Protein AF-A0A7V9CWM2-F1 (afdb_monomer)

Secondary structure (DSSP, 8-state):
-HHHHHHHHTT----SSPPPSEEEEEEEEESSSHHHHHHHHHHHHTT-SEEEEEEEEE-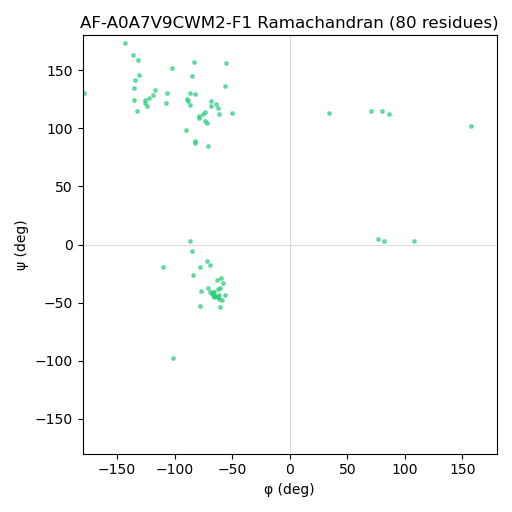-------S---------------

Nearest PDB structures (foldseek):
  4rqb-assembly1_A  TM=7.643E-01  e=3.608E-01  Staphylococcus aureus subsp. aureus USA300_TCH1516
  3ggc-assembly1_A-2  TM=7.996E-01  e=3.852E-01  Homo sapiens
  3ohp-assembly1_B  TM=8.066E-01  e=7.905E-01  Vibrio cholerae
  4icr-assembly1_A  TM=5.796E-01  e=1.849E+00  Streptococcus pneumoniae TIGR4
  4icq-assembly1_B  TM=6.078E-01  e=2.250E+00  Streptococcus pneumoniae TIGR4

Foldseek 3Di:
DVVVLLVVLAVVDADPAAADQEEEAEDAEAEVCSNVVNNVVRNVVSPHVYYHYDYNYYDDDDDPDDDDDDDDDDDDDDDDDD

pLDDT: 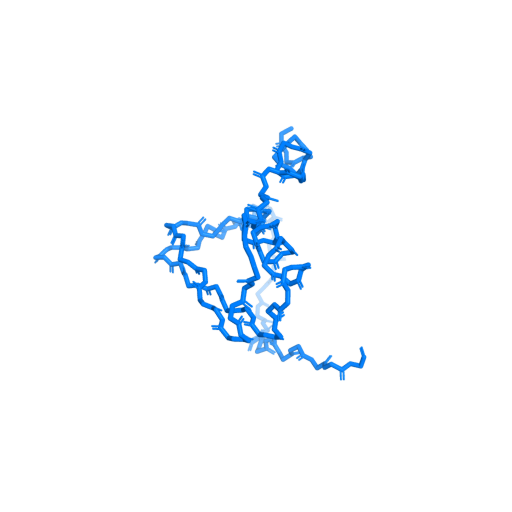mean 75.88, std 23.53, range [31.48, 98.12]

Radius of gyration: 16.36 Å; Cα contacts (8 Å, |Δi|>4): 83; chains: 1; bounding box: 37×36×35 Å

Solvent-accessible surface area (backbone atoms only — not comparable to full-atom values): 5355 Å² total; per-residue (Å²): 113,72,70,51,55,49,60,71,31,64,81,69,44,76,59,94,54,77,36,57,55,68,44,75,48,79,51,62,68,41,60,91,45,49,65,61,51,30,48,45,50,23,35,40,76,29,54,24,80,39,73,48,80,48,52,81,41,69,59,76,82,78,78,85,74,80,79,91,85,85,87,84,83,89,76,81,84,79,84,79,89,128

Structure (mmCIF, N/CA/C/O ba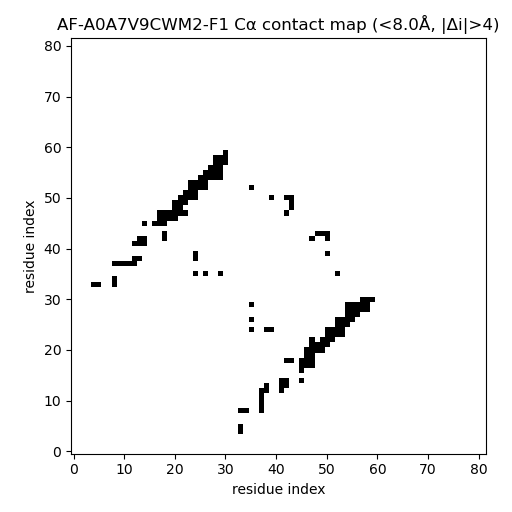ckbone):
data_AF-A0A7V9CWM2-F1
#
_entry.id   AF-A0A7V9CWM2-F1
#
loop_
_atom_site.group_PDB
_atom_site.id
_atom_site.type_symbol
_atom_site.label_atom_id
_atom_site.label_alt_id
_atom_site.label_comp_id
_atom_site.label_asym_id
_atom_site.label_entity_id
_atom_site.label_seq_id
_atom_site.pdbx_PDB_ins_code
_atom_site.Cartn_x
_atom_site.Cartn_y
_atom_site.Cartn_z
_atom_site.occupancy
_atom_site.B_iso_or_equiv
_atom_site.auth_seq_id
_atom_site.auth_comp_id
_atom_site.auth_asym_id
_atom_site.auth_atom_id
_atom_site.pdbx_PDB_model_num
ATOM 1 N N . ARG A 1 1 ? 12.745 6.056 -15.971 1.00 55.03 1 ARG A N 1
ATOM 2 C CA . ARG A 1 1 ? 11.736 4.981 -16.154 1.00 55.03 1 ARG A CA 1
ATOM 3 C C . ARG A 1 1 ? 11.235 4.300 -14.863 1.00 55.03 1 ARG A C 1
ATOM 5 O O . ARG A 1 1 ? 10.070 4.488 -14.551 1.00 55.03 1 ARG A O 1
ATOM 12 N N . LEU A 1 2 ? 12.023 3.556 -14.060 1.00 52.97 2 LEU A N 1
ATOM 13 C CA . LEU A 1 2 ? 11.529 2.980 -12.774 1.00 52.97 2 LEU A CA 1
ATOM 14 C C . LEU A 1 2 ? 11.445 4.001 -11.625 1.00 52.97 2 LEU A C 1
ATOM 16 O O . LEU A 1 2 ? 10.481 4.012 -10.861 1.00 52.97 2 LEU A O 1
ATOM 20 N N . ALA A 1 3 ? 12.442 4.883 -11.529 1.00 52.97 3 ALA A N 1
ATOM 21 C CA . ALA A 1 3 ? 12.447 5.980 -10.562 1.00 52.97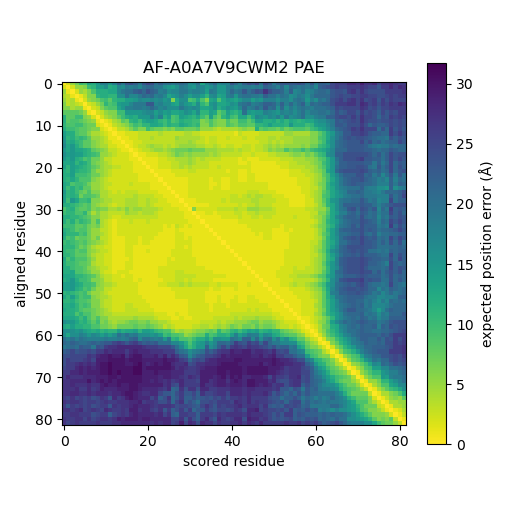 3 ALA A CA 1
ATOM 22 C C . ALA A 1 3 ? 11.294 6.980 -10.798 1.00 52.97 3 ALA A C 1
ATOM 24 O O . ALA A 1 3 ? 10.761 7.529 -9.841 1.00 52.97 3 ALA A O 1
ATOM 25 N N . GLU A 1 4 ? 10.856 7.166 -12.050 1.00 49.34 4 GLU A N 1
ATOM 26 C CA . GLU A 1 4 ? 9.672 7.980 -12.386 1.00 49.34 4 GLU A CA 1
ATOM 27 C C . GLU A 1 4 ? 8.379 7.374 -11.858 1.00 49.34 4 GLU A C 1
ATOM 29 O O . GLU A 1 4 ? 7.594 8.082 -11.243 1.00 49.34 4 GLU A O 1
ATOM 34 N N . ARG A 1 5 ? 8.171 6.059 -12.016 1.00 51.44 5 ARG A N 1
ATOM 35 C CA . ARG A 1 5 ? 6.989 5.387 -11.451 1.00 51.44 5 ARG A CA 1
ATOM 36 C C . ARG A 1 5 ? 6.944 5.515 -9.925 1.00 51.44 5 ARG A C 1
ATOM 38 O O . ARG A 1 5 ? 5.872 5.706 -9.369 1.00 51.44 5 ARG A O 1
ATOM 45 N N . ARG A 1 6 ? 8.098 5.444 -9.248 1.00 51.81 6 ARG A N 1
ATOM 46 C CA . ARG A 1 6 ? 8.184 5.621 -7.787 1.00 51.81 6 ARG A CA 1
ATOM 47 C C . ARG A 1 6 ? 7.897 7.059 -7.347 1.00 51.81 6 ARG A C 1
ATOM 49 O O . ARG A 1 6 ? 7.194 7.243 -6.360 1.00 51.81 6 ARG A O 1
ATOM 56 N N . ARG A 1 7 ? 8.394 8.063 -8.080 1.00 52.72 7 ARG A N 1
ATOM 57 C CA . ARG A 1 7 ? 8.119 9.482 -7.787 1.00 52.72 7 ARG A CA 1
ATOM 58 C C . ARG A 1 7 ? 6.676 9.883 -8.090 1.00 52.72 7 ARG A C 1
ATOM 60 O O . ARG A 1 7 ? 6.099 10.611 -7.299 1.00 52.72 7 ARG A O 1
ATOM 67 N N . ASN A 1 8 ? 6.074 9.352 -9.153 1.00 56.94 8 ASN A N 1
ATOM 68 C CA . ASN A 1 8 ? 4.704 9.704 -9.546 1.00 56.94 8 ASN A CA 1
ATOM 69 C C . ASN A 1 8 ? 3.616 9.139 -8.623 1.00 56.94 8 ASN A C 1
ATOM 71 O O . ASN A 1 8 ? 2.467 9.548 -8.726 1.00 56.94 8 ASN A O 1
ATOM 75 N N . VAL A 1 9 ? 3.946 8.184 -7.754 1.00 60.44 9 VAL A N 1
ATOM 76 C CA . VAL A 1 9 ? 2.956 7.496 -6.911 1.00 60.44 9 VAL A CA 1
ATOM 77 C C . VAL A 1 9 ? 3.085 7.884 -5.433 1.00 60.44 9 VAL A C 1
ATOM 79 O O . VAL A 1 9 ? 2.134 7.738 -4.662 1.00 60.44 9 VAL A O 1
ATOM 82 N N . ALA A 1 10 ? 4.232 8.430 -5.019 1.00 62.16 10 ALA A N 1
ATOM 83 C CA . ALA A 1 10 ? 4.398 8.966 -3.674 1.00 62.16 10 ALA A CA 1
ATOM 84 C C . ALA A 1 10 ? 3.429 10.143 -3.460 1.00 62.16 10 ALA A C 1
ATOM 86 O O . ALA A 1 10 ? 3.499 11.146 -4.159 1.00 62.16 10 ALA A O 1
ATOM 87 N N . GLY A 1 11 ? 2.503 10.002 -2.508 1.00 69.12 11 GLY A N 1
ATOM 88 C CA . GLY A 1 11 ? 1.471 11.013 -2.245 1.00 69.12 11 GLY A CA 1
ATOM 89 C C . GLY A 1 11 ? 0.254 10.963 -3.175 1.00 69.12 11 GLY A C 1
ATOM 90 O O . GLY A 1 11 ? -0.648 11.773 -3.009 1.00 69.12 11 GLY A O 1
ATOM 91 N N . ALA A 1 12 ? 0.171 9.997 -4.098 1.00 84.31 12 ALA A N 1
ATOM 92 C CA . ALA A 1 12 ? -0.984 9.854 -4.993 1.00 84.31 12 ALA A CA 1
ATOM 93 C C . ALA A 1 12 ? -2.268 9.393 -4.276 1.00 84.31 12 ALA A C 1
ATOM 95 O O . ALA A 1 12 ? -3.363 9.535 -4.814 1.00 84.31 12 ALA A O 1
ATOM 96 N N . PHE A 1 13 ? -2.144 8.836 -3.068 1.00 90.19 13 PHE A N 1
ATOM 97 C CA . PHE A 1 13 ? -3.261 8.294 -2.300 1.00 90.19 13 PHE A CA 1
ATOM 98 C C . PHE A 1 13 ? -3.451 9.051 -0.987 1.00 90.19 13 PHE A C 1
ATOM 100 O O . PHE A 1 13 ? -2.505 9.240 -0.219 1.00 90.19 13 PHE A O 1
ATOM 107 N N . VAL A 1 14 ? -4.703 9.412 -0.708 1.00 91.38 14 VAL A N 1
ATOM 108 C CA . VAL A 1 14 ? -5.155 9.967 0.569 1.00 91.38 14 VAL A CA 1
ATOM 109 C C . VAL A 1 14 ? -6.456 9.273 0.963 1.00 91.38 14 VAL A C 1
ATOM 111 O O . VAL A 1 14 ? -7.350 9.097 0.133 1.00 91.38 14 VAL A O 1
ATOM 114 N N . ALA A 1 15 ? -6.569 8.862 2.224 1.00 91.81 15 ALA A N 1
ATOM 115 C CA . ALA A 1 15 ? -7.839 8.393 2.761 1.00 91.81 15 ALA A CA 1
ATOM 116 C C . ALA A 1 15 ? -8.676 9.608 3.181 1.00 91.81 15 ALA A C 1
ATOM 118 O O . ALA A 1 15 ? -8.182 10.483 3.888 1.00 91.81 15 ALA A O 1
ATOM 119 N N . ARG A 1 16 ? -9.938 9.671 2.745 1.00 90.88 16 ARG A N 1
ATOM 120 C CA . ARG A 1 16 ? -10.847 10.786 3.080 1.00 90.88 16 ARG A CA 1
ATOM 121 C C . ARG A 1 16 ? -11.436 10.695 4.488 1.00 90.88 16 ARG A C 1
ATOM 123 O O . ARG A 1 16 ? -11.919 11.688 5.012 1.00 90.88 16 ARG A O 1
ATOM 130 N N . ALA A 1 17 ? -11.414 9.506 5.074 1.00 91.31 17 ALA A N 1
ATOM 131 C CA . ALA A 1 17 ? -11.905 9.218 6.410 1.00 91.31 17 ALA A CA 1
ATOM 132 C C . ALA A 1 17 ? -10.992 8.177 7.069 1.00 91.31 17 ALA A C 1
ATOM 134 O O . ALA A 1 17 ? -10.107 7.616 6.415 1.00 91.31 17 ALA A O 1
ATOM 135 N N . GLY A 1 18 ? -11.225 7.912 8.355 1.00 94.50 18 GLY A N 1
ATOM 136 C CA . GLY A 1 18 ? -10.534 6.842 9.069 1.00 94.50 18 GLY A CA 1
ATOM 137 C C . GLY A 1 18 ? -10.714 5.493 8.370 1.00 94.50 18 GLY A C 1
ATOM 138 O O . GLY A 1 18 ? -11.808 5.152 7.918 1.00 94.50 18 GLY A O 1
ATOM 139 N N . ALA A 1 19 ? -9.631 4.728 8.268 1.00 96.38 19 ALA A N 1
ATOM 140 C CA . ALA A 1 19 ? -9.661 3.394 7.690 1.00 96.38 19 ALA A CA 1
ATOM 141 C C . ALA A 1 19 ? -10.061 2.351 8.753 1.00 96.38 19 ALA A C 1
ATOM 143 O O . ALA A 1 19 ? -9.649 2.463 9.912 1.00 96.38 19 ALA A O 1
ATOM 144 N N . PRO A 1 20 ? -10.813 1.297 8.379 1.00 97.31 20 PRO A N 1
ATOM 145 C CA . PRO A 1 20 ? -11.039 0.151 9.252 1.00 97.31 20 PRO A CA 1
ATOM 146 C C . PRO A 1 20 ? -9.720 -0.476 9.716 1.00 97.31 20 PRO A C 1
ATOM 148 O O . PRO A 1 20 ? -8.704 -0.407 9.024 1.00 97.31 20 PRO A O 1
ATOM 151 N N . ARG A 1 21 ? -9.738 -1.184 10.854 1.00 97.44 21 ARG A N 1
ATOM 152 C CA . ARG A 1 21 ? -8.528 -1.850 11.375 1.00 97.44 21 ARG A CA 1
ATOM 153 C C . ARG A 1 21 ? -7.924 -2.853 10.385 1.00 97.44 21 ARG A C 1
ATOM 155 O O . ARG A 1 21 ? -6.708 -3.017 10.364 1.00 97.44 21 ARG A O 1
ATOM 162 N N . ARG A 1 22 ? -8.749 -3.531 9.582 1.00 98.06 22 ARG A N 1
ATOM 163 C CA . ARG A 1 22 ? -8.319 -4.523 8.587 1.00 98.06 22 ARG A CA 1
ATOM 164 C C . ARG A 1 22 ? -8.882 -4.149 7.222 1.00 98.06 22 ARG A C 1
ATOM 166 O O . ARG A 1 22 ? -10.093 -4.006 7.096 1.00 98.06 22 ARG A O 1
ATOM 173 N N . VAL A 1 23 ? -8.010 -4.004 6.229 1.00 97.44 23 VAL A N 1
ATOM 174 C CA . VAL A 1 23 ? -8.380 -3.612 4.862 1.00 97.44 23 VAL A CA 1
ATOM 175 C C . VAL A 1 23 ? -7.663 -4.506 3.856 1.00 97.44 23 VAL A C 1
ATOM 177 O O . VAL A 1 23 ? -6.492 -4.839 4.043 1.00 97.44 23 VAL A O 1
ATOM 180 N N . VAL A 1 24 ? -8.362 -4.863 2.780 1.00 97.81 24 VAL A N 1
ATOM 181 C CA . VAL A 1 24 ? -7.778 -5.506 1.600 1.00 97.81 24 VAL A CA 1
ATOM 182 C C . VAL A 1 24 ? -7.756 -4.483 0.469 1.00 97.81 24 VAL A C 1
ATOM 184 O O . VAL A 1 24 ? -8.795 -3.937 0.105 1.00 97.81 24 VAL A O 1
ATOM 187 N N . LEU A 1 25 ? -6.570 -4.205 -0.065 1.00 95.44 25 LEU A N 1
ATOM 188 C CA . LEU A 1 25 ? -6.379 -3.429 -1.283 1.00 95.44 25 LEU A CA 1
ATOM 189 C C . LEU A 1 25 ? -6.409 -4.387 -2.475 1.00 95.44 25 LEU A C 1
ATOM 191 O O . LEU A 1 25 ? -5.639 -5.347 -2.511 1.00 95.44 25 LEU A O 1
ATOM 195 N N . VAL A 1 26 ? -7.281 -4.114 -3.439 1.00 95.94 26 VAL A N 1
ATOM 196 C CA . VAL A 1 26 ? -7.389 -4.896 -4.673 1.00 95.94 26 VAL A CA 1
ATOM 197 C C . VAL A 1 26 ? -6.808 -4.080 -5.818 1.00 95.94 26 VAL A C 1
ATOM 199 O O . VAL A 1 26 ? -7.150 -2.909 -5.968 1.00 95.94 26 VAL A O 1
ATOM 202 N N . ASP A 1 27 ? -5.927 -4.697 -6.596 1.00 92.44 27 ASP A N 1
ATOM 203 C CA . ASP A 1 27 ? -5.342 -4.115 -7.806 1.00 92.44 27 ASP A CA 1
ATOM 204 C C . ASP A 1 27 ? -5.340 -5.166 -8.926 1.00 92.44 27 ASP A C 1
ATOM 206 O O . ASP A 1 27 ? -5.494 -6.362 -8.670 1.00 92.44 27 ASP A O 1
ATOM 210 N N . ASP A 1 28 ? -5.174 -4.762 -10.177 1.00 93.81 28 ASP A N 1
ATOM 211 C CA . ASP A 1 28 ? -5.135 -5.708 -11.293 1.00 93.81 28 ASP A CA 1
ATOM 212 C C . ASP A 1 28 ? -3.767 -6.409 -11.389 1.00 93.81 28 ASP A C 1
ATOM 214 O O . ASP A 1 28 ? -3.682 -7.640 -11.356 1.00 93.81 28 ASP A O 1
ATOM 218 N N . VAL A 1 29 ? -2.676 -5.643 -11.437 1.00 93.44 29 VAL A N 1
ATOM 219 C CA . VAL A 1 29 ? -1.328 -6.134 -11.728 1.00 93.44 29 VAL A CA 1
ATOM 220 C C . VAL A 1 29 ? -0.305 -5.585 -10.738 1.00 93.44 29 VAL A C 1
ATOM 222 O O . VAL A 1 29 ? 0.086 -4.416 -10.754 1.00 93.44 29 VAL A O 1
ATOM 225 N N . TYR A 1 30 ? 0.273 -6.482 -9.944 1.00 92.94 30 TYR A N 1
ATOM 226 C CA . TYR A 1 30 ? 1.412 -6.165 -9.098 1.00 92.94 30 TYR A CA 1
ATOM 227 C C . TYR A 1 30 ? 2.712 -6.150 -9.908 1.00 92.94 30 TYR A C 1
ATOM 229 O O . TYR A 1 30 ? 3.217 -7.190 -10.330 1.00 92.94 30 TYR A O 1
ATOM 237 N N . THR A 1 31 ? 3.295 -4.966 -10.102 1.00 90.75 31 THR A N 1
ATOM 238 C CA . THR A 1 31 ? 4.593 -4.811 -10.782 1.00 90.75 31 THR A CA 1
ATOM 239 C C . THR A 1 31 ? 5.730 -4.603 -9.776 1.00 90.75 31 THR A C 1
ATOM 241 O O . THR A 1 31 ? 6.245 -5.540 -9.179 1.00 90.75 31 THR A O 1
ATOM 244 N N . THR A 1 32 ? 6.127 -3.352 -9.547 1.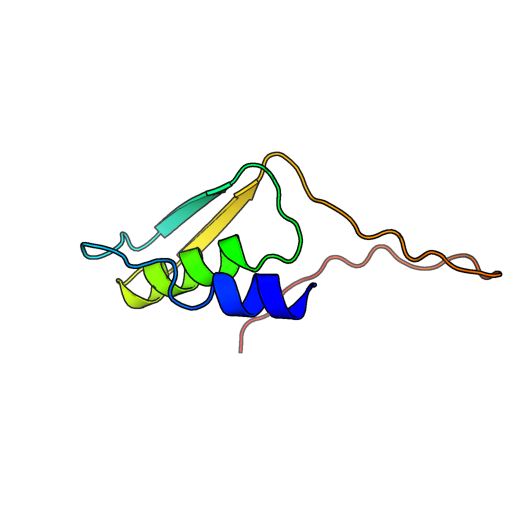00 89.50 32 THR A N 1
ATOM 245 C CA . THR A 1 32 ? 7.177 -2.964 -8.589 1.00 89.50 32 THR A CA 1
ATOM 246 C C . THR A 1 32 ? 6.659 -2.804 -7.162 1.00 89.50 32 THR A C 1
ATOM 248 O O . THR A 1 32 ? 7.442 -2.508 -6.263 1.00 89.50 32 THR A O 1
ATOM 251 N N . GLY A 1 33 ? 5.342 -2.914 -6.972 1.00 91.00 33 GLY A N 1
ATOM 252 C CA . GLY A 1 33 ? 4.668 -2.646 -5.705 1.00 91.00 33 GLY A CA 1
ATOM 253 C C . GLY A 1 33 ? 4.495 -1.165 -5.357 1.00 91.00 33 GLY A C 1
ATOM 254 O O . GLY A 1 33 ? 4.002 -0.874 -4.274 1.00 91.00 33 GLY A O 1
ATOM 255 N N . ALA A 1 34 ? 4.871 -0.222 -6.233 1.00 90.69 34 ALA A N 1
ATOM 256 C CA . ALA A 1 34 ? 4.785 1.214 -5.937 1.00 90.69 34 ALA A CA 1
ATOM 257 C C . ALA A 1 34 ? 3.349 1.675 -5.613 1.00 90.69 34 ALA A C 1
ATOM 259 O O . ALA A 1 34 ? 3.139 2.322 -4.589 1.00 90.69 34 ALA A O 1
ATOM 260 N N . THR A 1 35 ? 2.367 1.288 -6.437 1.00 91.12 35 THR A N 1
ATOM 261 C CA . THR A 1 35 ? 0.937 1.587 -6.232 1.00 91.12 35 THR A CA 1
ATOM 262 C C . THR A 1 35 ? 0.421 0.991 -4.928 1.00 91.12 35 THR A C 1
ATOM 264 O O . THR A 1 35 ? -0.054 1.719 -4.058 1.00 91.12 35 THR A O 1
ATOM 267 N N . ALA A 1 36 ? 0.617 -0.318 -4.748 1.00 94.06 36 ALA A N 1
ATOM 268 C CA . ALA A 1 36 ? 0.208 -1.038 -3.550 1.00 94.06 36 ALA A CA 1
ATOM 269 C C . ALA A 1 36 ? 0.810 -0.446 -2.263 1.00 94.06 36 ALA A C 1
ATOM 271 O O . ALA A 1 36 ? 0.109 -0.269 -1.270 1.00 94.06 36 ALA A O 1
ATOM 272 N N . SER A 1 37 ? 2.099 -0.091 -2.287 1.00 94.25 37 SER A N 1
ATOM 273 C CA . SER A 1 37 ? 2.797 0.505 -1.144 1.00 94.25 37 SER A CA 1
ATOM 274 C C . SER A 1 37 ? 2.247 1.889 -0.791 1.00 94.25 37 SER A C 1
ATOM 276 O O . SER A 1 37 ? 1.986 2.171 0.379 1.00 94.25 37 SER A O 1
ATOM 278 N N . ALA A 1 38 ? 2.004 2.744 -1.787 1.00 93.75 38 ALA A N 1
ATOM 279 C CA . ALA A 1 38 ? 1.458 4.075 -1.542 1.00 93.75 38 ALA A CA 1
ATOM 280 C C . ALA A 1 38 ? 0.012 4.028 -1.023 1.00 93.75 38 ALA A C 1
ATOM 282 O O . ALA A 1 38 ? -0.299 4.713 -0.046 1.00 93.75 38 ALA A O 1
ATOM 283 N N . GLY A 1 39 ? -0.841 3.172 -1.596 1.00 94.94 39 GLY A N 1
ATOM 284 C CA . GLY A 1 39 ? -2.201 2.945 -1.097 1.00 94.94 39 GLY A CA 1
ATOM 285 C C . GLY A 1 39 ? -2.209 2.392 0.331 1.00 94.94 39 GLY A C 1
ATOM 286 O O . GLY A 1 39 ? -2.888 2.927 1.208 1.00 94.94 39 GLY A O 1
ATOM 287 N N . ALA A 1 40 ? -1.379 1.382 0.610 1.00 96.00 40 ALA A N 1
ATOM 288 C CA . ALA A 1 40 ? -1.243 0.827 1.954 1.00 96.00 40 ALA A CA 1
ATOM 289 C C . ALA A 1 40 ? -0.715 1.856 2.965 1.00 96.00 40 ALA A C 1
ATOM 291 O O . ALA A 1 40 ? -1.182 1.888 4.103 1.00 96.00 40 ALA A O 1
ATOM 292 N N . SER A 1 41 ? 0.220 2.723 2.566 1.00 95.44 41 SER A N 1
ATOM 293 C CA . SER A 1 41 ? 0.714 3.811 3.415 1.00 95.44 41 SER A CA 1
ATOM 294 C C . SER A 1 41 ? -0.399 4.800 3.764 1.00 95.44 41 SER A C 1
ATOM 296 O O . SER A 1 41 ? -0.553 5.149 4.934 1.00 95.44 41 SER A O 1
ATOM 298 N N . ALA A 1 42 ? -1.214 5.206 2.786 1.00 95.50 42 ALA A N 1
ATOM 299 C CA . ALA A 1 42 ? -2.348 6.101 3.014 1.00 95.50 42 ALA A CA 1
ATOM 300 C C . ALA A 1 42 ? -3.380 5.492 3.981 1.00 95.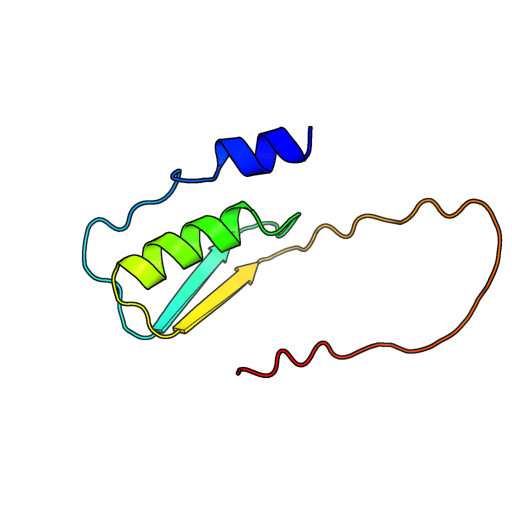50 42 ALA A C 1
ATOM 302 O O . ALA A 1 42 ? -3.817 6.162 4.913 1.00 95.50 42 ALA A O 1
ATOM 303 N N . LEU A 1 43 ? -3.708 4.206 3.821 1.00 96.50 43 LEU A N 1
ATOM 304 C CA . LEU A 1 43 ? -4.630 3.490 4.712 1.00 96.50 43 LEU A CA 1
ATOM 305 C C . LEU A 1 43 ? -4.074 3.334 6.133 1.00 96.50 43 LEU A C 1
ATOM 307 O O . LEU A 1 43 ? -4.804 3.518 7.106 1.00 96.50 43 LEU A O 1
ATOM 311 N N . ARG A 1 44 ? -2.776 3.040 6.275 1.00 96.44 44 ARG A N 1
ATOM 312 C CA . ARG A 1 44 ? -2.114 2.963 7.589 1.00 96.44 44 ARG A CA 1
ATOM 313 C C . ARG A 1 44 ? -2.116 4.312 8.301 1.00 96.44 44 ARG A C 1
ATOM 315 O O . ARG A 1 44 ? -2.456 4.366 9.477 1.00 96.44 44 ARG A O 1
ATOM 322 N N . LYS A 1 45 ? -1.813 5.402 7.587 1.00 96.31 45 LYS A N 1
ATOM 323 C CA . LYS A 1 45 ? -1.911 6.774 8.123 1.00 96.31 45 LYS A CA 1
ATOM 324 C C . LYS A 1 45 ? -3.330 7.121 8.580 1.00 96.31 45 LYS A C 1
ATOM 326 O O . LYS A 1 45 ? -3.491 7.907 9.502 1.00 96.31 45 LYS A O 1
ATOM 331 N N . ALA A 1 46 ? -4.338 6.508 7.968 1.00 96.56 46 ALA A N 1
ATOM 332 C CA . ALA A 1 46 ? -5.740 6.678 8.323 1.00 96.56 46 ALA A CA 1
ATOM 333 C C . ALA A 1 46 ? -6.236 5.732 9.434 1.00 96.56 46 ALA A C 1
ATOM 335 O O . ALA A 1 46 ? -7.422 5.757 9.752 1.00 96.56 46 ALA A O 1
ATOM 336 N N . GLY A 1 47 ? -5.370 4.900 10.023 1.00 97.81 47 GLY A N 1
ATOM 337 C CA . GLY A 1 47 ? -5.706 4.057 11.178 1.00 97.81 47 GLY A CA 1
ATOM 338 C C . GLY A 1 47 ? -5.831 2.556 10.901 1.00 97.81 47 GLY A C 1
ATOM 339 O O . GLY A 1 47 ? -6.127 1.795 11.825 1.00 97.81 47 GLY A O 1
ATOM 340 N N . ALA A 1 48 ? -5.568 2.088 9.676 1.00 98.12 48 ALA A N 1
ATOM 341 C CA . ALA A 1 48 ? -5.549 0.652 9.403 1.00 98.12 48 ALA A CA 1
ATOM 342 C C . ALA A 1 48 ? -4.358 -0.027 10.103 1.00 98.12 48 ALA A C 1
ATOM 344 O O . ALA A 1 48 ? -3.199 0.306 9.847 1.00 98.12 48 ALA A O 1
ATOM 345 N N . SER A 1 49 ? -4.627 -1.032 10.942 1.00 97.62 49 SER A N 1
ATOM 346 C CA . SER A 1 49 ? -3.580 -1.827 11.598 1.00 97.62 49 SER A CA 1
ATOM 347 C C . SER A 1 49 ? -3.073 -2.968 10.714 1.00 97.62 49 SER A C 1
ATOM 349 O O . SER A 1 49 ? -1.917 -3.381 10.823 1.00 97.62 49 SER A O 1
ATOM 351 N N . ARG A 1 50 ? -3.909 -3.452 9.789 1.00 97.88 50 ARG A N 1
ATOM 352 C CA . ARG A 1 50 ? -3.572 -4.508 8.833 1.00 97.88 50 ARG A CA 1
ATOM 353 C C . ARG A 1 50 ? -4.065 -4.140 7.441 1.00 97.88 50 ARG A C 1
ATOM 355 O O . ARG A 1 50 ? -5.254 -3.904 7.247 1.00 97.88 50 ARG A O 1
ATOM 362 N N . VAL A 1 51 ? -3.141 -4.134 6.485 1.00 97.81 51 VAL A N 1
ATOM 363 C CA . VAL A 1 51 ? -3.436 -3.947 5.062 1.00 97.81 51 VAL A CA 1
ATOM 364 C C . VAL A 1 51 ? -2.873 -5.139 4.304 1.00 97.81 51 VAL A C 1
ATOM 366 O O . VAL A 1 51 ? -1.666 -5.379 4.357 1.00 97.81 51 VAL A O 1
ATOM 369 N N . GLU A 1 52 ? -3.745 -5.880 3.635 1.00 98.06 52 GLU A N 1
ATOM 370 C CA . GLU A 1 52 ? -3.380 -6.937 2.691 1.00 98.06 52 GLU A CA 1
ATOM 371 C C . GLU A 1 52 ? -3.551 -6.427 1.265 1.00 98.06 52 GLU A C 1
ATOM 373 O O . GLU A 1 52 ? -4.369 -5.544 1.016 1.00 98.06 52 GLU A O 1
ATOM 378 N N . VAL A 1 53 ? -2.779 -6.974 0.331 1.00 97.06 53 VAL A N 1
ATOM 379 C CA . VAL A 1 53 ? -2.873 -6.620 -1.085 1.00 97.06 53 VAL A CA 1
ATOM 380 C C . VAL A 1 53 ? -3.162 -7.888 -1.866 1.00 97.06 53 VAL A C 1
ATOM 382 O O . VAL A 1 53 ? -2.426 -8.867 -1.742 1.00 97.06 53 VAL A O 1
ATOM 385 N N . VAL A 1 54 ? -4.221 -7.856 -2.665 1.00 97.69 54 VAL A N 1
ATOM 386 C CA . VAL A 1 54 ? -4.607 -8.936 -3.572 1.00 97.69 54 VAL A CA 1
ATOM 387 C C . VAL A 1 54 ? -4.571 -8.388 -4.987 1.00 97.69 54 VAL A C 1
ATOM 389 O O . VAL A 1 54 ? -5.152 -7.342 -5.264 1.00 97.69 54 VAL A O 1
ATOM 392 N N . THR A 1 55 ? -3.878 -9.094 -5.877 1.00 95.94 55 THR A N 1
ATOM 393 C CA . THR A 1 55 ? -3.791 -8.716 -7.288 1.00 95.94 55 THR A CA 1
ATOM 394 C C . THR A 1 55 ? -4.089 -9.889 -8.194 1.00 95.94 55 THR A C 1
ATOM 396 O O . THR A 1 55 ? -3.696 -11.011 -7.875 1.00 95.94 55 THR A O 1
ATOM 399 N N . PHE A 1 56 ? -4.722 -9.632 -9.338 1.00 95.69 56 PHE A N 1
ATOM 400 C CA . PHE A 1 56 ? -5.014 -10.679 -10.316 1.00 95.69 56 PHE A CA 1
ATOM 401 C C . PHE A 1 56 ? -3.736 -11.253 -10.946 1.00 95.69 56 PHE A C 1
ATOM 403 O O . PHE A 1 56 ? -3.606 -12.465 -11.093 1.00 95.69 56 PHE A O 1
ATOM 410 N N . ALA A 1 57 ? -2.760 -10.398 -11.262 1.00 94.00 57 ALA A N 1
ATOM 411 C CA . ALA A 1 57 ? -1.496 -10.812 -11.862 1.00 94.00 57 ALA A CA 1
ATOM 412 C C . ALA A 1 57 ? -0.281 -10.196 -11.159 1.00 94.00 57 ALA A C 1
ATOM 414 O O . ALA A 1 57 ? -0.366 -9.155 -10.511 1.00 94.00 57 ALA A O 1
ATOM 415 N N . ARG A 1 58 ? 0.889 -10.823 -11.331 1.00 92.12 58 ARG A N 1
ATOM 416 C CA . ARG A 1 58 ? 2.182 -10.281 -10.897 1.00 92.12 58 ARG A CA 1
ATOM 417 C C . ARG A 1 58 ? 3.153 -10.249 -12.068 1.00 92.12 58 ARG A C 1
ATOM 419 O O . ARG A 1 58 ? 3.487 -11.295 -12.617 1.00 92.12 58 ARG A O 1
ATOM 426 N N . ALA A 1 59 ? 3.668 -9.070 -12.403 1.00 89.94 59 ALA A N 1
ATOM 427 C CA . ALA A 1 59 ? 4.722 -8.941 -13.398 1.00 89.94 59 ALA A CA 1
ATOM 428 C C . ALA A 1 59 ? 6.073 -9.315 -12.775 1.00 89.94 59 ALA A C 1
ATOM 430 O O . ALA A 1 59 ? 6.626 -8.584 -11.949 1.00 89.94 59 ALA A O 1
ATOM 431 N N . VAL A 1 60 ? 6.616 -10.460 -13.180 1.00 83.50 60 VAL A N 1
ATOM 432 C CA . VAL A 1 60 ? 7.966 -10.885 -12.805 1.00 83.50 60 VAL A CA 1
ATOM 433 C C . VAL A 1 60 ? 8.935 -10.312 -13.832 1.00 83.50 60 VAL A C 1
ATOM 435 O O . VAL A 1 60 ? 8.783 -10.538 -15.029 1.00 83.50 60 VAL A O 1
ATOM 438 N N . ARG A 1 61 ? 9.936 -9.549 -13.385 1.00 79.00 61 ARG A N 1
ATOM 439 C CA . ARG A 1 61 ? 11.027 -9.146 -14.278 1.00 79.00 61 ARG A CA 1
ATOM 440 C C . ARG A 1 61 ? 11.925 -10.359 -14.485 1.00 79.00 61 ARG A C 1
ATOM 442 O O . ARG A 1 61 ? 12.573 -10.790 -13.536 1.00 79.00 61 ARG A O 1
ATOM 449 N N . SER A 1 62 ? 11.951 -10.902 -15.699 1.00 64.88 62 SER A N 1
ATOM 450 C CA . SER A 1 62 ? 12.957 -11.886 -16.083 1.00 64.88 62 SER A CA 1
ATOM 451 C C . SER A 1 62 ? 14.326 -11.214 -16.033 1.00 64.88 62 SER A C 1
ATOM 453 O O . SER A 1 62 ? 14.563 -10.219 -16.722 1.00 64.88 62 SER A O 1
ATOM 455 N N . ILE A 1 63 ? 15.222 -11.748 -15.211 1.00 61.97 63 ILE A N 1
ATOM 456 C CA . ILE A 1 63 ? 16.652 -11.514 -15.378 1.00 61.97 63 ILE A CA 1
ATOM 457 C C . ILE A 1 63 ? 17.024 -12.074 -16.754 1.00 61.97 63 ILE A C 1
ATOM 459 O O . ILE A 1 63 ? 16.915 -13.273 -16.983 1.00 61.97 63 ILE A O 1
ATOM 463 N N . GLN A 1 64 ? 17.393 -11.211 -17.702 1.00 49.12 64 GLN A N 1
ATOM 464 C CA . GLN A 1 64 ? 18.097 -11.661 -18.901 1.00 49.12 64 GLN A CA 1
ATOM 465 C C . GLN A 1 64 ? 19.503 -12.060 -18.447 1.00 49.12 64 GLN A C 1
ATOM 467 O O . GLN A 1 64 ? 20.416 -11.239 -18.422 1.00 49.12 64 GLN A O 1
ATOM 472 N N . SER A 1 65 ? 19.649 -13.299 -17.982 1.00 44.44 65 SER A N 1
ATOM 473 C CA . SER A 1 65 ? 20.948 -13.899 -17.716 1.00 44.44 65 SER A CA 1
ATOM 474 C C . SER A 1 65 ? 21.596 -14.229 -19.054 1.00 44.44 65 SER A C 1
ATOM 476 O O . SER A 1 65 ? 21.200 -15.179 -19.729 1.00 44.44 65 SER A O 1
ATOM 478 N N . GLY A 1 66 ? 22.599 -13.444 -19.435 1.00 47.59 66 GLY A N 1
ATOM 479 C CA . GLY A 1 66 ? 23.684 -13.994 -20.230 1.00 47.59 66 GLY A CA 1
ATOM 480 C C . GLY A 1 66 ? 24.464 -14.970 -19.346 1.00 47.59 66 GLY A C 1
ATOM 481 O O . GLY A 1 66 ? 25.002 -14.544 -18.332 1.00 47.59 66 GLY A 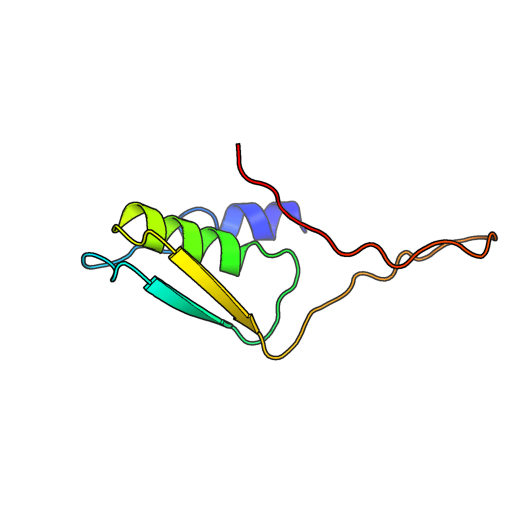O 1
ATOM 482 N N . SER A 1 67 ? 24.497 -16.241 -19.761 1.00 45.28 67 SER A N 1
ATOM 483 C CA . SER A 1 67 ? 25.406 -17.321 -19.335 1.00 45.28 67 SER A CA 1
ATOM 484 C C . SER A 1 67 ? 25.279 -17.915 -17.913 1.00 45.28 67 SER A C 1
ATOM 486 O O . SER A 1 67 ? 25.568 -17.262 -16.920 1.00 45.28 67 SER A O 1
ATOM 488 N N . GLU A 1 68 ? 24.896 -19.203 -17.894 1.00 45.94 68 GLU A N 1
ATOM 489 C CA . GLU A 1 68 ? 25.182 -20.307 -16.944 1.00 45.94 68 GLU A CA 1
ATOM 490 C C . GLU A 1 68 ? 25.337 -20.052 -15.431 1.00 45.94 68 GLU A C 1
ATOM 492 O O . GLU A 1 68 ? 26.360 -19.564 -14.965 1.00 45.94 68 GLU A O 1
ATOM 497 N N . ALA A 1 69 ? 24.385 -20.576 -14.646 1.00 38.41 69 ALA A N 1
ATOM 498 C CA . ALA A 1 69 ? 24.604 -21.708 -13.727 1.00 38.41 69 ALA A CA 1
ATOM 499 C C . ALA A 1 69 ? 23.286 -22.070 -13.016 1.00 38.41 69 ALA A C 1
ATOM 501 O O . ALA A 1 69 ? 22.572 -21.212 -12.498 1.00 38.41 69 ALA A O 1
ATOM 502 N N . ALA A 1 70 ? 22.950 -23.357 -13.038 1.00 43.72 70 ALA A N 1
ATOM 503 C CA . ALA A 1 70 ? 21.713 -23.913 -12.515 1.00 43.72 70 ALA A CA 1
ATOM 504 C C . ALA A 1 70 ? 21.749 -24.169 -10.994 1.00 43.72 70 ALA A C 1
ATOM 506 O O . ALA A 1 70 ? 22.796 -24.463 -10.424 1.00 43.72 70 ALA A O 1
ATOM 507 N N . THR A 1 71 ? 20.536 -24.199 -10.425 1.00 39.78 71 THR A N 1
ATOM 508 C CA . THR A 1 71 ? 20.104 -24.982 -9.249 1.00 39.78 71 THR A CA 1
ATOM 509 C C . THR A 1 71 ? 20.322 -24.379 -7.854 1.00 39.78 71 THR A C 1
ATOM 511 O O . THR A 1 71 ? 21.430 -24.360 -7.333 1.00 39.78 71 THR A O 1
ATOM 514 N N . GLY A 1 72 ? 19.209 -24.033 -7.184 1.00 39.19 72 GLY A N 1
ATOM 515 C CA . GLY A 1 72 ? 19.149 -23.991 -5.717 1.00 39.19 72 GLY A CA 1
ATOM 516 C C . GLY A 1 72 ? 18.062 -23.104 -5.091 1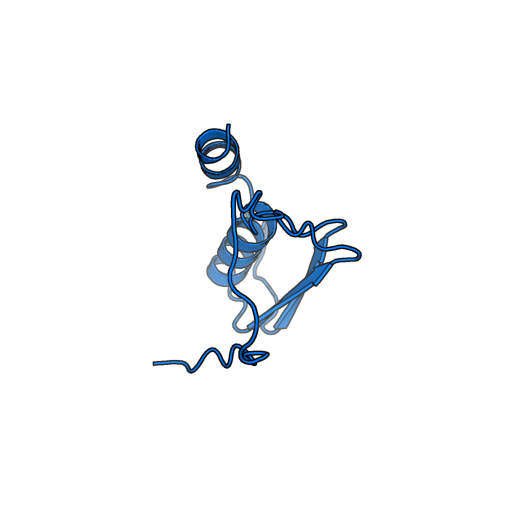.00 39.19 72 GLY A C 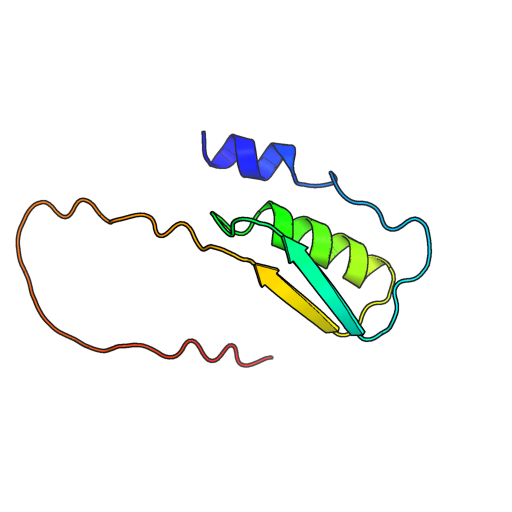1
ATOM 517 O O . GLY A 1 72 ? 18.264 -21.909 -4.944 1.00 39.19 72 GLY A O 1
ATOM 518 N N . ASP A 1 73 ? 16.983 -23.747 -4.632 1.00 39.94 73 ASP A N 1
ATOM 519 C CA . ASP A 1 73 ? 16.117 -23.380 -3.492 1.00 39.94 73 ASP A CA 1
ATOM 520 C C . ASP A 1 73 ? 15.007 -22.299 -3.639 1.00 39.94 73 ASP A C 1
ATOM 522 O O . ASP A 1 73 ? 15.223 -21.100 -3.815 1.00 39.94 73 ASP A O 1
ATOM 526 N N . LEU A 1 74 ? 13.754 -22.756 -3.506 1.00 44.72 74 LEU A N 1
ATOM 527 C CA . LEU A 1 74 ? 12.511 -21.976 -3.549 1.00 44.72 74 LEU A CA 1
ATOM 528 C C . LEU A 1 74 ? 12.241 -21.338 -2.172 1.00 44.72 74 LEU A C 1
ATOM 530 O O . LEU A 1 74 ? 11.526 -21.887 -1.332 1.00 44.72 74 LEU A O 1
ATOM 534 N N . GLY A 1 75 ? 12.792 -20.145 -1.944 1.00 37.12 75 GLY A N 1
ATOM 535 C CA . GLY A 1 75 ? 12.671 -19.414 -0.679 1.00 37.12 75 GLY A CA 1
ATOM 536 C C . GLY A 1 75 ? 11.281 -18.815 -0.409 1.00 37.12 75 GLY A C 1
ATOM 537 O O . GLY A 1 75 ? 10.924 -17.758 -0.934 1.00 37.12 75 GLY A O 1
ATOM 538 N N . ARG A 1 76 ? 10.520 -19.444 0.499 1.00 41.62 76 ARG A N 1
ATOM 539 C CA . ARG A 1 76 ? 9.422 -18.818 1.264 1.00 41.62 76 ARG A CA 1
ATOM 540 C C . ARG A 1 76 ? 9.923 -17.518 1.901 1.00 41.62 76 ARG A C 1
ATOM 542 O O . ARG A 1 76 ? 10.727 -17.560 2.826 1.00 41.62 76 ARG A O 1
ATOM 549 N N . THR A 1 77 ? 9.426 -16.361 1.476 1.00 44.69 77 THR A N 1
ATOM 550 C CA . THR A 1 77 ? 9.762 -15.093 2.140 1.00 44.69 77 THR A CA 1
ATOM 551 C C . THR A 1 77 ? 8.862 -14.909 3.364 1.00 44.69 77 THR A C 1
ATOM 553 O O . THR A 1 77 ? 7.765 -14.360 3.280 1.00 44.69 77 THR A O 1
ATOM 556 N N . ARG A 1 78 ? 9.308 -15.422 4.517 1.00 36.72 78 ARG A N 1
ATOM 557 C CA . ARG A 1 78 ? 8.757 -15.062 5.831 1.00 36.72 78 ARG A CA 1
ATOM 558 C C . ARG A 1 78 ? 9.250 -13.648 6.158 1.00 36.72 78 ARG A C 1
ATOM 560 O O . ARG A 1 78 ? 10.447 -13.435 6.305 1.00 36.72 78 ARG A O 1
ATOM 567 N N . CYS A 1 79 ? 8.335 -12.688 6.233 1.00 31.48 79 CYS A N 1
ATOM 568 C CA . CYS A 1 79 ? 8.623 -11.348 6.737 1.00 31.48 79 CYS A CA 1
ATOM 569 C C . CYS A 1 79 ? 8.362 -11.374 8.248 1.00 31.48 79 CYS A C 1
ATOM 571 O O . CYS A 1 79 ? 7.204 -11.371 8.665 1.00 31.48 79 CYS A O 1
ATOM 573 N N . ASP A 1 80 ? 9.426 -11.524 9.037 1.00 36.97 80 ASP A N 1
ATOM 574 C CA . ASP A 1 80 ? 9.368 -11.495 10.498 1.00 36.97 80 ASP A CA 1
ATOM 575 C C . ASP A 1 80 ? 9.471 -10.044 10.979 1.00 36.97 80 ASP A C 1
ATOM 577 O O . ASP A 1 80 ? 10.330 -9.281 10.533 1.00 36.97 80 ASP A O 1
ATOM 581 N N . SER A 1 81 ? 8.551 -9.655 11.851 1.00 39.41 81 SER A N 1
ATOM 582 C CA . SER A 1 81 ? 8.435 -8.313 12.411 1.00 39.41 81 SER A CA 1
ATOM 583 C C . SER A 1 81 ? 9.322 -8.166 13.644 1.00 39.41 81 SER A C 1
ATOM 585 O O . SER A 1 81 ? 9.094 -8.840 14.651 1.00 39.41 81 SER A O 1
ATOM 587 N N . ARG A 1 82 ? 10.270 -7.231 13.585 1.00 36.59 82 ARG A N 1
ATOM 588 C CA . ARG A 1 82 ? 10.746 -6.470 14.743 1.00 36.59 82 ARG A CA 1
ATOM 589 C C . ARG A 1 82 ? 10.515 -4.993 14.474 1.00 36.59 82 ARG A C 1
ATOM 591 O O . ARG A 1 82 ? 10.651 -4.601 13.292 1.00 36.59 82 ARG A O 1
#

Sequence (82 aa):
RLAERRRNVAGAFVARAGAPRRVVLVDDVYTTGATASAGASALRKAGASRVEVVTFARAVRSIQSGSEAATGDLGRTRCDSR

Mean predicted aligned error: 12.53 Å